Protein AF-A0A183NHF7-F1 (afdb_monomer_lite)

Radius of gyration: 13.37 Å; chains: 1; bounding box: 23×37×38 Å

Organism: NCBI:txid31246

Structure (mmCIF, N/CA/C/O backbone):
data_AF-A0A183NHF7-F1
#
_entry.id   AF-A0A183NHF7-F1
#
loop_
_atom_site.group_PDB
_atom_site.id
_atom_site.type_symbol
_atom_site.label_atom_id
_atom_site.label_alt_id
_atom_site.label_comp_id
_atom_site.label_asym_id
_atom_site.label_entity_id
_atom_site.label_seq_id
_atom_site.pdbx_PDB_ins_code
_atom_site.Cartn_x
_atom_site.Cartn_y
_atom_site.Cartn_z
_atom_site.occupancy
_atom_site.B_iso_or_equiv
_atom_site.auth_seq_id
_atom_site.auth_comp_id
_atom_site.auth_asym_id
_atom_site.auth_atom_id
_atom_site.pdbx_PDB_model_num
ATOM 1 N N . MET A 1 1 ? -5.004 20.858 -5.872 1.00 35.12 1 MET A N 1
ATOM 2 C CA . MET A 1 1 ? -5.398 20.668 -4.461 1.00 35.12 1 MET A CA 1
ATOM 3 C C . MET A 1 1 ? -4.797 19.346 -4.017 1.00 35.12 1 MET A C 1
ATOM 5 O O . MET A 1 1 ? -5.321 18.298 -4.359 1.00 35.12 1 MET A O 1
ATOM 9 N N . PHE A 1 2 ? -3.588 19.400 -3.460 1.00 33.00 2 PHE A N 1
ATOM 10 C CA . PHE A 1 2 ? -2.761 18.225 -3.192 1.00 33.00 2 PHE A CA 1
ATOM 11 C C . PHE A 1 2 ? -3.309 17.445 -1.988 1.00 33.00 2 PHE A C 1
ATOM 13 O O . PHE A 1 2 ? -3.485 18.008 -0.909 1.00 33.00 2 PHE A O 1
ATOM 20 N N . VAL A 1 3 ? -3.576 16.154 -2.189 1.00 42.28 3 VAL A N 1
ATOM 21 C CA . VAL A 1 3 ? -4.072 15.195 -1.190 1.00 42.28 3 VAL A CA 1
ATOM 22 C C . VAL A 1 3 ? -2.927 14.811 -0.242 1.00 42.28 3 VAL A C 1
ATOM 24 O O . VAL A 1 3 ? -2.406 13.708 -0.283 1.00 42.28 3 VAL A O 1
ATOM 27 N N . TRP A 1 4 ? -2.489 15.752 0.595 1.00 39.59 4 TRP A N 1
ATOM 28 C CA . TRP A 1 4 ? -1.529 15.495 1.681 1.00 39.59 4 TRP A CA 1
ATOM 29 C C . TRP A 1 4 ? -2.190 15.469 3.070 1.00 39.59 4 TRP A C 1
ATOM 31 O O . TRP A 1 4 ? -1.503 15.289 4.069 1.00 39.59 4 TRP A O 1
ATOM 41 N N . ILE A 1 5 ? -3.519 15.614 3.165 1.00 49.19 5 ILE A N 1
ATOM 42 C CA . ILE A 1 5 ? -4.199 15.814 4.458 1.00 49.19 5 ILE A CA 1
ATOM 43 C C . ILE A 1 5 ? -4.717 14.529 5.137 1.00 49.19 5 ILE A C 1
ATOM 45 O O . ILE A 1 5 ? -5.140 14.600 6.283 1.00 49.19 5 ILE A O 1
ATOM 49 N N . ASN A 1 6 ? -4.733 13.360 4.481 1.00 54.28 6 ASN A N 1
ATOM 50 C CA . ASN A 1 6 ? -5.608 12.266 4.943 1.00 54.28 6 ASN A CA 1
ATOM 51 C C . ASN A 1 6 ? -4.956 11.163 5.808 1.00 54.28 6 ASN A C 1
ATOM 53 O O . ASN A 1 6 ? -5.687 10.367 6.381 1.00 54.28 6 ASN A O 1
ATOM 57 N N . ILE A 1 7 ? -3.625 11.104 5.958 1.00 59.56 7 ILE A N 1
ATOM 58 C CA . ILE A 1 7 ? -2.959 9.998 6.694 1.00 59.56 7 ILE A CA 1
ATOM 59 C C . ILE A 1 7 ? -2.216 10.439 7.965 1.00 59.56 7 ILE A C 1
ATOM 61 O O . ILE A 1 7 ? -1.649 9.600 8.658 1.00 59.56 7 ILE A O 1
ATOM 65 N N . MET A 1 8 ? -2.251 11.719 8.360 1.00 61.59 8 MET A N 1
ATOM 66 C CA . MET A 1 8 ? -1.702 12.086 9.674 1.00 61.59 8 MET A CA 1
ATOM 67 C C . MET A 1 8 ? -2.485 11.359 10.777 1.00 61.59 8 MET A C 1
ATOM 69 O O . MET A 1 8 ? -3.683 11.610 10.933 1.00 61.59 8 MET A O 1
ATOM 73 N N . PRO A 1 9 ? -1.847 10.444 11.531 1.00 64.50 9 PRO A N 1
ATOM 74 C CA . PRO A 1 9 ? -2.570 9.647 12.499 1.00 64.50 9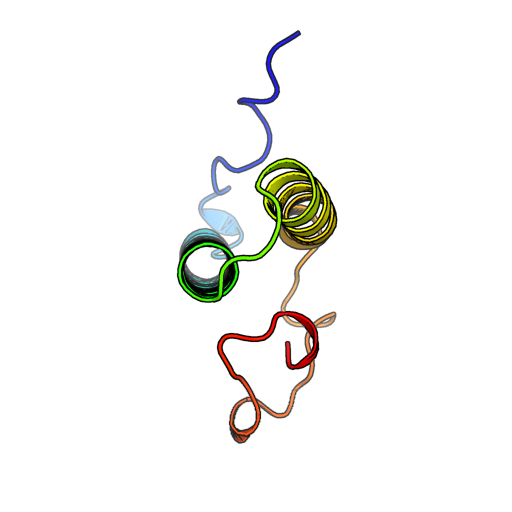 PRO A CA 1
ATOM 75 C C . PRO A 1 9 ? -3.021 10.535 13.654 1.00 64.50 9 PRO A C 1
ATOM 77 O O . PRO A 1 9 ? -2.226 11.266 14.249 1.00 64.50 9 PRO A O 1
ATOM 80 N N . PHE A 1 10 ? -4.302 10.446 14.004 1.00 75.75 10 PHE A N 1
ATOM 81 C CA . PHE A 1 10 ? -4.785 11.010 15.254 1.00 75.75 10 PHE A CA 1
ATOM 82 C C . 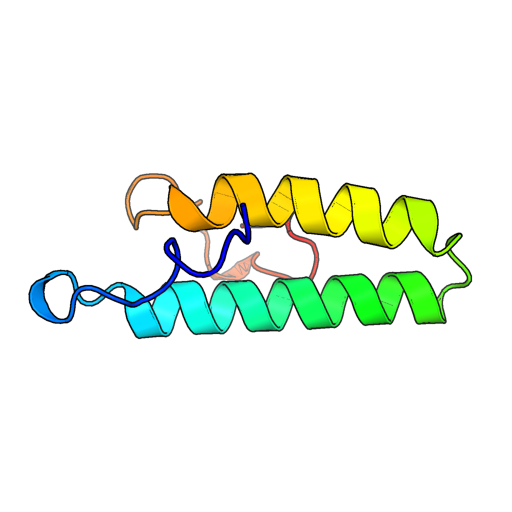PHE A 1 10 ? -4.334 10.092 16.393 1.00 75.75 10 PHE A C 1
ATOM 84 O O . PHE A 1 10 ? -4.860 8.992 16.565 1.00 75.75 10 PHE A O 1
ATOM 91 N N . TRP A 1 11 ? -3.320 10.531 17.143 1.00 77.44 11 TRP A N 1
ATOM 92 C CA . TRP A 1 11 ? -2.665 9.736 18.189 1.00 77.44 11 TRP A CA 1
ATOM 93 C C . TRP A 1 11 ? -3.637 9.032 19.153 1.00 77.44 11 TRP A C 1
ATOM 95 O O . TRP A 1 11 ? -3.420 7.849 19.415 1.00 77.44 11 TRP A O 1
ATOM 105 N N . PRO A 1 12 ? -4.734 9.667 19.622 1.00 81.81 12 PRO A N 1
ATOM 106 C CA . PRO A 1 12 ? -5.688 9.014 20.522 1.00 81.81 12 PRO A CA 1
ATOM 107 C C . PRO A 1 12 ? -6.427 7.806 19.927 1.00 81.81 12 PRO A C 1
ATOM 109 O O . PRO A 1 12 ? -6.876 6.951 20.681 1.00 81.81 12 PRO A O 1
ATOM 112 N N . THR A 1 13 ? -6.552 7.702 18.600 1.00 76.81 13 THR A N 1
ATOM 113 C CA . THR A 1 13 ? -7.196 6.548 17.943 1.00 76.81 13 THR A CA 1
ATOM 114 C C . THR A 1 13 ? -6.258 5.343 17.834 1.00 76.81 13 THR A C 1
ATOM 116 O O . THR A 1 13 ? -6.720 4.229 17.614 1.00 76.81 13 THR A O 1
ATOM 119 N N . GLY A 1 14 ? -4.940 5.532 17.970 1.00 79.06 14 GLY A N 1
ATOM 120 C CA . GLY A 1 14 ? -3.964 4.436 17.924 1.00 79.06 14 GLY A CA 1
ATOM 121 C C . GLY A 1 14 ? -3.831 3.725 16.567 1.00 79.06 14 GLY A C 1
ATOM 122 O O . GLY A 1 14 ? -3.120 2.730 16.465 1.00 79.06 14 GLY A O 1
ATOM 123 N N . SER A 1 15 ? -4.465 4.227 15.502 1.00 81.44 15 SER A N 1
ATOM 124 C CA . SER A 1 15 ? -4.506 3.575 14.182 1.00 81.44 15 SER A CA 1
ATOM 125 C C . SER A 1 15 ? -3.235 3.757 13.345 1.00 81.44 15 SER A C 1
ATOM 127 O O . SER A 1 15 ? -3.038 3.039 12.367 1.00 81.44 15 SER A O 1
ATOM 129 N N . GLY A 1 16 ? -2.344 4.680 13.724 1.00 86.19 16 GLY A N 1
ATOM 130 C CA . GLY A 1 16 ? -1.186 5.055 12.906 1.00 86.19 16 GLY A CA 1
ATOM 131 C C . GLY A 1 16 ? -0.234 3.902 12.581 1.00 86.19 16 GLY A C 1
ATOM 132 O O . GLY A 1 16 ? 0.195 3.775 11.437 1.00 86.19 16 GLY A O 1
ATOM 133 N N . CYS A 1 17 ? 0.056 3.029 13.552 1.00 88.81 17 CYS A N 1
ATOM 134 C CA . CYS A 1 17 ? 0.930 1.874 13.325 1.00 88.81 17 CYS A CA 1
ATOM 135 C C . CYS A 1 17 ? 0.291 0.868 12.354 1.00 88.81 17 CYS A C 1
ATOM 137 O O . CYS A 1 17 ? 0.928 0.446 11.391 1.00 88.81 17 CYS A O 1
ATOM 139 N N . ALA A 1 18 ? -0.992 0.547 12.556 1.00 88.94 18 ALA A N 1
ATOM 140 C CA . ALA A 1 18 ? -1.724 -0.387 11.705 1.00 88.94 18 ALA A CA 1
ATOM 141 C C . ALA A 1 18 ? -1.828 0.122 10.258 1.00 88.94 18 ALA A C 1
ATOM 143 O O . ALA A 1 18 ? -1.456 -0.591 9.327 1.00 88.94 18 ALA A O 1
ATOM 144 N N . LEU A 1 19 ? -2.251 1.376 10.064 1.00 90.50 19 LEU A N 1
ATOM 145 C CA . LEU A 1 19 ? -2.362 1.987 8.735 1.00 90.50 19 LEU A CA 1
ATOM 146 C C . LEU A 1 19 ? -0.996 2.133 8.051 1.00 90.50 19 LEU A C 1
ATOM 148 O O . LEU A 1 19 ? -0.880 1.906 6.848 1.00 90.50 19 LEU A O 1
ATOM 152 N N . GLY A 1 20 ? 0.053 2.457 8.814 1.00 90.94 20 GLY A N 1
ATOM 153 C CA . GLY A 1 20 ? 1.424 2.503 8.310 1.00 90.94 20 GLY A CA 1
ATOM 154 C C . GLY A 1 20 ? 1.902 1.143 7.800 1.00 90.94 20 GLY A C 1
ATOM 155 O O . GLY A 1 20 ? 2.447 1.055 6.700 1.00 90.94 20 GLY A O 1
ATOM 156 N N . PHE A 1 21 ? 1.640 0.072 8.553 1.00 92.31 21 PHE A N 1
ATOM 157 C CA . PHE A 1 21 ? 2.016 -1.284 8.158 1.00 92.31 21 PHE A CA 1
ATOM 158 C C . PHE A 1 21 ? 1.229 -1.764 6.929 1.00 92.31 21 PHE A C 1
ATOM 160 O O . PHE A 1 21 ? 1.819 -2.302 5.993 1.00 92.31 21 PHE A O 1
ATOM 167 N N . MET A 1 22 ? -0.078 -1.485 6.869 1.00 91.69 22 MET A N 1
ATOM 168 C CA . MET A 1 22 ? -0.903 -1.780 5.689 1.00 91.69 22 MET A CA 1
ATOM 169 C C . MET A 1 22 ? -0.417 -1.023 4.446 1.00 91.69 22 MET A C 1
ATOM 171 O O . MET A 1 22 ? -0.275 -1.620 3.378 1.00 91.69 22 MET A O 1
ATOM 175 N N . SER A 1 23 ? -0.061 0.256 4.595 1.00 92.69 23 SER A N 1
ATOM 176 C CA . SER A 1 23 ? 0.509 1.056 3.507 1.00 92.69 23 SER A CA 1
ATOM 177 C C . SER A 1 23 ? 1.835 0.484 2.991 1.00 92.69 23 SER A C 1
ATOM 179 O O . SER A 1 23 ? 2.073 0.468 1.781 1.00 92.69 23 SER A O 1
ATOM 181 N N . ALA A 1 24 ? 2.688 -0.020 3.888 1.00 94.50 24 ALA A N 1
ATOM 182 C CA . ALA A 1 24 ? 3.953 -0.649 3.518 1.00 94.50 24 ALA A CA 1
ATOM 183 C C . ALA A 1 24 ? 3.743 -1.952 2.725 1.00 94.50 24 ALA A C 1
ATOM 185 O O . ALA A 1 24 ? 4.407 -2.165 1.709 1.00 94.50 24 ALA A O 1
ATOM 186 N N . LE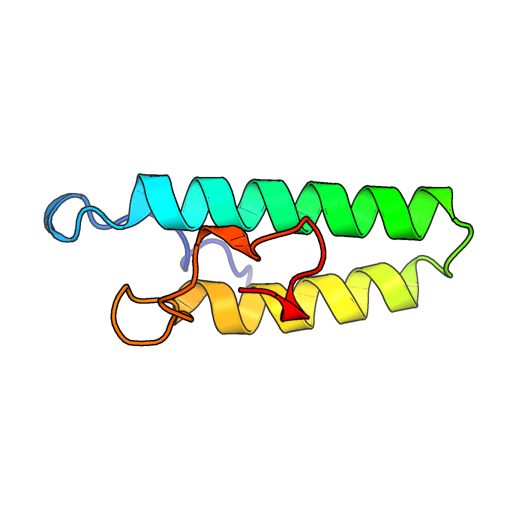U A 1 25 ? 2.789 -2.794 3.135 1.00 95.19 25 LEU A N 1
ATOM 187 C CA . LEU A 1 25 ? 2.435 -4.023 2.416 1.00 95.19 25 LEU A CA 1
ATOM 188 C C . LEU A 1 25 ? 1.874 -3.729 1.015 1.00 95.19 25 LEU A C 1
ATOM 190 O O . LEU A 1 25 ? 2.255 -4.385 0.048 1.00 95.19 25 LEU A O 1
ATOM 194 N N . ASP A 1 26 ? 1.035 -2.700 0.871 1.00 94.75 26 ASP A N 1
ATOM 195 C CA . ASP A 1 26 ? 0.505 -2.290 -0.436 1.00 94.75 26 ASP A CA 1
ATOM 196 C C . ASP A 1 26 ? 1.595 -1.754 -1.375 1.00 94.75 26 ASP A C 1
ATOM 198 O O . ASP A 1 26 ? 1.549 -1.956 -2.593 1.00 94.75 26 ASP A O 1
ATOM 202 N N . ALA A 1 27 ? 2.576 -1.037 -0.817 1.00 94.50 27 ALA A N 1
ATOM 203 C CA . ALA A 1 27 ? 3.733 -0.573 -1.569 1.00 94.50 27 ALA A CA 1
ATOM 204 C C . ALA A 1 27 ? 4.569 -1.767 -2.051 1.00 94.50 27 ALA A C 1
ATOM 206 O O . ALA A 1 27 ? 4.917 -1.829 -3.229 1.00 94.50 27 ALA A O 1
ATOM 207 N N . ALA A 1 28 ? 4.814 -2.751 -1.179 1.00 96.62 28 ALA A N 1
ATOM 208 C CA . ALA A 1 28 ? 5.513 -3.982 -1.538 1.00 96.62 28 ALA A CA 1
ATOM 209 C C . ALA A 1 28 ? 4.769 -4.777 -2.627 1.00 96.62 28 ALA A C 1
ATOM 211 O O . ALA A 1 28 ? 5.393 -5.239 -3.583 1.00 96.62 28 ALA A O 1
ATOM 212 N N . TRP A 1 29 ? 3.439 -4.868 -2.546 1.00 96.62 29 TRP A N 1
ATOM 213 C CA . TRP A 1 29 ? 2.611 -5.463 -3.597 1.00 96.62 29 TRP A CA 1
ATOM 214 C C . TRP A 1 29 ? 2.749 -4.723 -4.933 1.00 96.62 29 TRP A C 1
ATOM 216 O O . TRP A 1 29 ? 2.998 -5.340 -5.965 1.00 96.62 29 TRP A O 1
ATOM 226 N N . SER A 1 30 ? 2.682 -3.391 -4.918 1.00 96.50 30 SER A N 1
ATOM 227 C CA . SER A 1 30 ? 2.832 -2.571 -6.130 1.00 96.50 30 SER A CA 1
ATOM 228 C C . SER A 1 30 ? 4.203 -2.757 -6.788 1.00 96.50 30 SER A C 1
ATOM 230 O O . SER A 1 30 ? 4.298 -2.886 -8.009 1.00 96.50 30 SER A O 1
ATOM 232 N N . VAL A 1 31 ? 5.269 -2.826 -5.983 1.00 96.75 31 VAL A N 1
ATOM 233 C CA . VAL A 1 31 ? 6.630 -3.116 -6.460 1.00 96.75 31 VAL A CA 1
ATOM 234 C C . VAL A 1 31 ? 6.719 -4.528 -7.040 1.00 96.75 31 VAL A C 1
ATOM 236 O O . VAL A 1 31 ? 7.329 -4.708 -8.091 1.00 96.75 31 VAL A O 1
ATOM 239 N N . SER A 1 32 ? 6.075 -5.518 -6.414 1.00 97.06 32 SER A N 1
ATOM 240 C CA . SER A 1 32 ? 6.004 -6.886 -6.941 1.00 97.06 32 SER A CA 1
ATOM 241 C C . SER A 1 32 ? 5.315 -6.939 -8.309 1.00 97.06 32 SER A C 1
ATOM 243 O O . SER A 1 32 ? 5.836 -7.573 -9.227 1.00 97.06 32 SER A O 1
ATOM 245 N N . LEU A 1 33 ? 4.204 -6.216 -8.490 1.00 96.69 33 LEU A N 1
ATOM 246 C CA . LEU A 1 33 ? 3.516 -6.128 -9.779 1.00 96.69 33 LEU A CA 1
ATOM 247 C C . LEU A 1 33 ? 4.388 -5.465 -10.849 1.00 96.69 33 LEU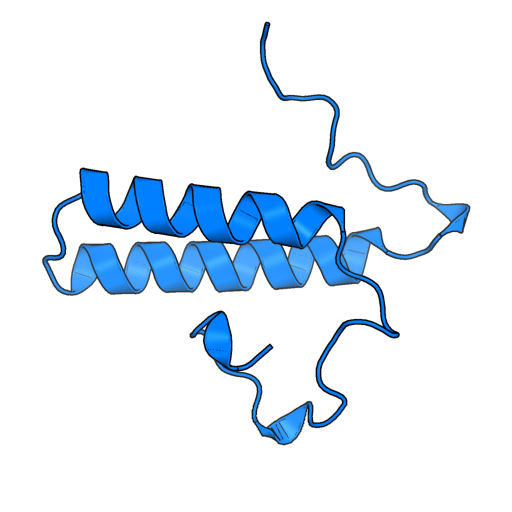 A C 1
ATOM 249 O O . LEU A 1 33 ? 4.469 -5.965 -11.973 1.00 96.69 33 LEU A O 1
ATOM 253 N N . LEU A 1 34 ? 5.083 -4.381 -10.503 1.00 96.31 34 LEU A N 1
ATOM 254 C CA . LEU A 1 34 ? 6.009 -3.722 -11.420 1.00 96.31 34 LEU A CA 1
ATOM 255 C C . LEU A 1 34 ? 7.155 -4.660 -11.831 1.00 96.31 34 LEU A C 1
ATOM 257 O O . LEU A 1 34 ? 7.457 -4.776 -13.017 1.00 96.31 34 LEU A O 1
ATOM 261 N N . ALA A 1 35 ? 7.741 -5.382 -10.872 1.00 97.19 35 ALA A N 1
ATOM 262 C CA . ALA A 1 35 ? 8.793 -6.366 -11.123 1.00 97.19 35 ALA A CA 1
ATOM 263 C C . ALA A 1 35 ? 8.311 -7.552 -11.980 1.00 97.19 35 ALA A C 1
ATOM 265 O O . ALA A 1 35 ? 9.093 -8.113 -12.742 1.00 97.19 35 ALA A O 1
ATOM 266 N N . SER A 1 36 ? 7.022 -7.903 -11.908 1.00 96.94 36 SER A N 1
ATOM 267 C CA . SER A 1 36 ? 6.403 -8.927 -12.766 1.00 96.94 36 SER A CA 1
ATOM 268 C C . SER A 1 36 ? 6.138 -8.468 -14.210 1.00 96.94 36 SER A C 1
ATOM 270 O O . SER A 1 36 ? 5.656 -9.251 -15.026 1.00 96.94 36 SER A O 1
ATOM 272 N N . GLY A 1 37 ? 6.445 -7.208 -14.546 1.00 97.06 37 GLY A N 1
ATOM 273 C CA . GLY A 1 37 ? 6.247 -6.643 -15.883 1.00 97.06 37 GLY A CA 1
ATOM 274 C C . GLY A 1 37 ? 4.853 -6.057 -16.121 1.00 97.06 37 GLY A C 1
ATOM 275 O O . GLY A 1 37 ? 4.488 -5.782 -17.266 1.00 97.06 37 GLY A O 1
ATOM 276 N N . MET A 1 38 ? 4.053 -5.845 -15.069 1.00 97.00 38 MET A N 1
ATOM 277 C CA . MET A 1 38 ? 2.760 -5.179 -15.209 1.00 97.00 38 MET A CA 1
ATOM 278 C C . MET A 1 38 ? 2.943 -3.729 -15.678 1.00 97.00 38 MET A C 1
ATOM 280 O O . MET A 1 38 ? 3.816 -3.004 -15.205 1.00 97.00 38 MET A O 1
ATOM 284 N N . HIS A 1 39 ? 2.074 -3.284 -16.590 1.00 97.62 39 HIS A N 1
ATOM 285 C CA . HIS A 1 39 ? 2.106 -1.919 -17.110 1.00 97.62 39 HIS A CA 1
ATOM 286 C C . HIS A 1 39 ? 2.001 -0.879 -15.970 1.00 97.62 39 HIS A C 1
ATOM 288 O O . HIS A 1 39 ? 1.025 -0.935 -15.214 1.00 97.62 39 HIS A O 1
ATOM 294 N N . PRO A 1 40 ? 2.911 0.112 -15.871 1.00 96.50 40 PRO A N 1
ATOM 295 C CA . PRO A 1 40 ? 2.964 1.042 -14.738 1.00 96.50 40 PRO A CA 1
ATOM 296 C C . PRO A 1 40 ? 1.643 1.761 -14.434 1.00 96.50 40 PRO A C 1
ATOM 298 O O . PRO A 1 40 ? 1.266 1.881 -13.273 1.00 96.50 40 PRO A O 1
ATOM 301 N N . LEU A 1 41 ? 0.878 2.167 -15.457 1.00 97.38 41 LEU A N 1
ATOM 302 C CA . LEU A 1 41 ? -0.431 2.805 -15.233 1.00 97.38 41 LEU A CA 1
ATOM 303 C C . LEU A 1 41 ? -1.453 1.872 -14.563 1.00 97.38 41 LEU A C 1
ATOM 305 O O . LEU A 1 41 ? -2.296 2.347 -13.808 1.00 97.38 41 LEU A O 1
ATOM 309 N N . LYS A 1 42 ? -1.380 0.555 -14.806 1.00 96.69 42 LYS A N 1
ATOM 310 C CA . LYS A 1 42 ? -2.248 -0.418 -14.126 1.00 96.69 42 LYS A CA 1
ATOM 311 C C . LYS A 1 42 ? -1.850 -0.571 -12.661 1.00 96.69 42 LYS A C 1
ATOM 313 O O . LYS A 1 42 ? -2.725 -0.599 -11.804 1.00 96.69 42 LYS A O 1
ATOM 318 N N . VAL A 1 43 ? -0.545 -0.599 -12.382 1.00 97.00 43 VAL A N 1
ATOM 319 C CA . VAL A 1 43 ? -0.017 -0.650 -11.010 1.00 97.00 43 VAL A CA 1
ATOM 320 C C . VAL A 1 43 ? -0.452 0.586 -10.219 1.00 97.00 43 VAL A C 1
ATOM 322 O O . VAL A 1 43 ? -0.936 0.451 -9.100 1.00 97.00 43 VAL A O 1
ATOM 325 N N . ILE A 1 44 ? -0.355 1.780 -10.814 1.00 96.00 44 ILE A N 1
ATOM 326 C CA . ILE A 1 44 ? -0.806 3.032 -10.184 1.00 96.00 44 ILE A CA 1
ATOM 327 C C . ILE A 1 44 ? -2.316 3.003 -9.930 1.00 96.00 44 ILE A C 1
ATOM 329 O O . ILE A 1 44 ? -2.743 3.284 -8.815 1.00 96.00 44 ILE A O 1
ATOM 333 N N . ALA A 1 45 ? -3.124 2.612 -10.922 1.00 95.50 45 ALA A N 1
ATOM 334 C CA . ALA A 1 45 ? -4.575 2.519 -10.754 1.00 95.50 45 ALA A CA 1
ATOM 335 C C . ALA A 1 45 ? -4.966 1.547 -9.626 1.00 95.50 45 ALA A C 1
ATOM 337 O O . ALA A 1 45 ? -5.831 1.859 -8.807 1.00 95.50 45 ALA A O 1
ATOM 338 N N . GLN A 1 46 ? -4.292 0.396 -9.537 1.00 94.25 46 GLN A N 1
ATOM 339 C CA . GLN A 1 46 ? -4.495 -0.556 -8.449 1.00 94.25 46 GLN A CA 1
ATOM 340 C C . GLN A 1 46 ? -4.064 0.028 -7.097 1.00 94.25 46 GLN A C 1
ATOM 342 O O . GLN A 1 46 ? -4.788 -0.118 -6.113 1.00 94.25 46 GLN A O 1
ATOM 347 N N . ARG A 1 47 ? -2.926 0.730 -7.035 1.00 94.62 47 ARG A N 1
ATOM 348 C CA . ARG A 1 47 ? -2.439 1.347 -5.795 1.00 94.62 47 ARG A CA 1
ATOM 349 C C . ARG A 1 47 ? -3.392 2.418 -5.267 1.00 94.62 47 ARG A C 1
ATOM 351 O O . ARG A 1 47 ? -3.676 2.410 -4.071 1.00 94.62 47 ARG A O 1
ATOM 358 N N . GLU A 1 48 ? -3.906 3.284 -6.137 1.00 93.75 48 GLU A N 1
ATOM 359 C CA . GLU A 1 48 ? -4.905 4.305 -5.790 1.00 93.75 48 GLU A CA 1
ATOM 360 C C . GLU A 1 48 ? -6.204 3.668 -5.278 1.00 93.75 48 GLU A C 1
ATOM 362 O O . GLU A 1 48 ? -6.736 4.085 -4.249 1.00 93.75 48 GLU A O 1
ATOM 367 N N . SER A 1 49 ? -6.672 2.596 -5.929 1.00 92.19 49 SER A N 1
ATOM 368 C CA . SER A 1 49 ? -7.858 1.854 -5.484 1.00 92.19 49 SER A CA 1
ATOM 369 C C . SER A 1 49 ? -7.698 1.294 -4.069 1.00 92.19 49 SER A C 1
ATOM 371 O O . SER A 1 49 ? -8.645 1.329 -3.286 1.00 92.19 49 SER A O 1
ATOM 373 N N . VAL A 1 50 ? -6.522 0.771 -3.715 1.00 91.88 50 VAL A N 1
ATOM 374 C CA . VAL A 1 50 ? -6.262 0.262 -2.358 1.00 91.88 50 VAL A CA 1
ATOM 375 C C . VAL A 1 50 ? -6.112 1.417 -1.361 1.00 91.88 50 VAL A C 1
ATOM 377 O O . VAL A 1 50 ? -6.651 1.36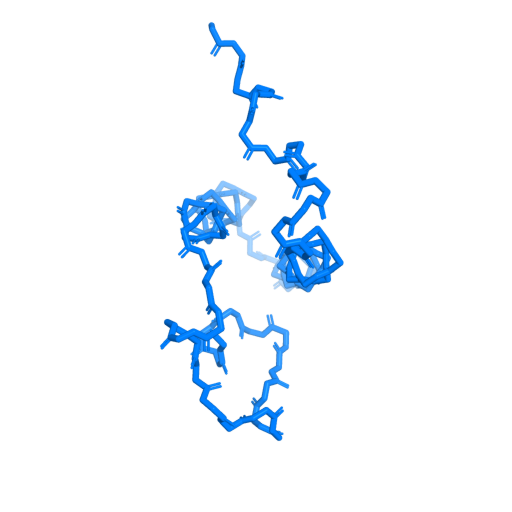3 -0.258 1.00 91.88 50 VAL A O 1
ATOM 380 N N . TYR A 1 51 ? -5.454 2.508 -1.763 1.00 89.12 51 TYR A N 1
ATOM 381 C CA . TYR A 1 51 ? -5.261 3.693 -0.923 1.00 89.12 51 TYR A CA 1
ATOM 382 C C . TYR A 1 51 ? -6.587 4.354 -0.497 1.00 89.12 51 TYR A C 1
ATOM 384 O O . TYR A 1 51 ? -6.702 4.823 0.634 1.00 89.12 51 TYR A O 1
ATOM 392 N N . GLN A 1 52 ? -7.616 4.330 -1.353 1.00 88.81 52 GLN A N 1
ATOM 393 C CA . GLN A 1 52 ? -8.964 4.814 -1.012 1.00 88.81 52 GLN A CA 1
ATOM 394 C C . GLN A 1 52 ? -9.641 4.022 0.117 1.00 88.81 52 GLN A C 1
ATOM 396 O O . GLN A 1 52 ? -10.427 4.594 0.874 1.00 88.81 52 GLN A O 1
ATOM 401 N N . HIS A 1 53 ? -9.342 2.726 0.239 1.00 87.69 53 HIS A N 1
ATOM 402 C CA . HIS A 1 53 ? -9.871 1.877 1.309 1.00 87.69 53 HIS A CA 1
ATOM 403 C C . HIS A 1 53 ? -9.068 2.029 2.605 1.00 87.69 53 HIS A C 1
ATOM 405 O O . HIS A 1 53 ? -9.645 1.971 3.689 1.00 87.69 53 HIS A O 1
ATOM 411 N N . LEU A 1 54 ? -7.761 2.295 2.498 1.00 87.06 54 LEU A N 1
ATOM 412 C CA . LEU A 1 54 ? -6.850 2.423 3.636 1.00 87.06 54 LEU A CA 1
ATOM 413 C C . LEU A 1 54 ? -7.285 3.507 4.637 1.00 87.06 54 LEU A C 1
ATOM 415 O O . LEU A 1 54 ? -7.177 3.313 5.844 1.00 87.06 54 LEU A O 1
ATOM 419 N N . SER A 1 55 ? -7.810 4.641 4.163 1.00 81.25 55 SER A N 1
ATOM 420 C CA . SER A 1 55 ? -8.283 5.723 5.043 1.00 81.25 55 SER A CA 1
ATOM 421 C C . SER A 1 55 ? -9.524 5.357 5.865 1.00 81.25 55 SER A C 1
ATOM 423 O O . SER A 1 55 ? -9.818 6.013 6.863 1.00 81.25 55 SER A O 1
ATOM 425 N N . GLN A 1 56 ? -10.242 4.307 5.464 1.00 84.38 56 GLN A N 1
ATOM 426 C CA . GLN A 1 56 ? -11.474 3.832 6.098 1.00 84.38 56 GLN A CA 1
ATOM 427 C C . GLN A 1 56 ? -11.258 2.536 6.894 1.00 84.38 56 GLN A C 1
ATOM 429 O O . GLN A 1 56 ? -12.198 2.003 7.489 1.00 84.38 56 GLN A O 1
ATOM 434 N N . THR A 1 57 ? -10.031 2.009 6.907 1.00 86.69 57 THR A N 1
ATOM 435 C CA . THR A 1 57 ? -9.702 0.758 7.584 1.00 86.69 57 THR A CA 1
ATOM 436 C C . THR A 1 57 ? -9.799 0.913 9.101 1.00 86.69 57 THR A C 1
ATOM 438 O O . THR A 1 57 ? -9.151 1.761 9.715 1.00 86.69 57 THR A O 1
ATOM 441 N N . THR A 1 58 ? -10.588 0.039 9.719 1.00 86.19 58 THR A N 1
ATOM 442 C CA . THR A 1 58 ? -10.738 -0.093 11.172 1.00 86.19 58 THR A CA 1
ATOM 443 C C . THR A 1 58 ? -10.579 -1.560 11.562 1.00 86.19 58 THR A C 1
ATOM 445 O O . THR A 1 58 ? -10.654 -2.441 10.705 1.00 86.19 58 THR A O 1
ATOM 448 N N . ALA A 1 59 ? -10.380 -1.845 12.850 1.00 83.50 59 ALA A N 1
ATOM 449 C CA . ALA A 1 59 ? -10.271 -3.224 13.330 1.00 83.50 59 ALA A CA 1
ATOM 450 C C . ALA A 1 59 ? -11.544 -4.052 13.061 1.00 83.50 59 ALA A C 1
ATOM 452 O O . ALA A 1 59 ? -11.468 -5.264 12.912 1.00 83.50 59 ALA A O 1
ATOM 453 N N . GLN A 1 60 ? -12.705 -3.399 12.983 1.00 85.94 60 GLN A N 1
ATOM 454 C CA . GLN A 1 60 ? -14.007 -4.019 12.749 1.00 85.94 60 GLN A CA 1
ATOM 455 C C . GLN A 1 60 ? -14.267 -4.333 11.272 1.00 85.94 60 GLN A C 1
ATOM 457 O O . GLN A 1 60 ? -15.018 -5.256 10.974 1.00 85.94 60 GLN A O 1
ATOM 462 N N . ASN A 1 61 ? -13.660 -3.570 10.358 1.00 87.19 61 ASN A N 1
ATOM 463 C CA . ASN A 1 61 ? -13.876 -3.707 8.916 1.00 87.19 61 ASN A CA 1
ATOM 464 C C . ASN A 1 61 ? -12.840 -4.615 8.235 1.00 87.19 61 ASN A C 1
ATOM 466 O O . ASN A 1 61 ? -12.912 -4.801 7.024 1.00 87.19 61 ASN A O 1
ATOM 470 N N . MET A 1 62 ? -11.877 -5.152 8.991 1.00 86.69 62 MET A N 1
ATOM 471 C CA . MET A 1 62 ? -10.845 -6.053 8.481 1.00 86.69 62 MET A CA 1
ATOM 472 C C . MET A 1 62 ? -11.193 -7.527 8.745 1.00 86.69 62 MET A C 1
ATOM 474 O O . MET A 1 62 ? -11.807 -7.837 9.772 1.00 86.69 62 MET A O 1
ATOM 478 N N . PRO A 1 63 ? -10.777 -8.456 7.864 1.00 87.44 63 PRO A N 1
ATOM 479 C CA . PRO A 1 63 ? -10.913 -9.884 8.108 1.00 87.44 63 PRO A CA 1
ATOM 480 C C . PRO A 1 63 ? -10.214 -10.297 9.410 1.00 87.44 63 PRO A C 1
ATOM 482 O O . PRO A 1 63 ? -9.042 -10.022 9.635 1.00 87.44 63 PRO A O 1
ATOM 485 N N . SER A 1 64 ? -10.909 -11.032 10.276 1.00 86.94 64 SER A N 1
ATOM 486 C CA . SER A 1 64 ? -10.335 -11.470 11.556 1.00 86.94 64 SER A CA 1
ATOM 487 C C . SER A 1 64 ? -9.293 -12.589 11.416 1.00 86.94 64 SER A C 1
ATOM 489 O O . SER A 1 64 ? -8.641 -12.944 12.399 1.00 86.94 64 SER A O 1
ATOM 491 N N . ASN A 1 65 ? -9.146 -13.186 10.226 1.00 89.44 65 ASN A N 1
ATOM 492 C CA . ASN A 1 65 ? -8.226 -14.298 10.000 1.00 89.44 65 ASN A CA 1
ATOM 493 C C . ASN A 1 65 ? -6.813 -13.821 9.636 1.00 89.44 65 ASN A C 1
ATOM 495 O O . ASN A 1 65 ? -6.359 -13.962 8.501 1.00 89.44 65 ASN A O 1
ATOM 499 N N . PHE A 1 66 ? -6.097 -13.283 10.623 1.00 88.38 66 PHE A N 1
ATOM 500 C CA . PHE A 1 66 ? -4.751 -12.731 10.434 1.00 88.38 66 PHE A CA 1
ATOM 501 C C . PHE A 1 66 ? -3.721 -13.736 9.890 1.00 88.38 66 PHE A C 1
ATOM 503 O O . PHE A 1 66 ? -2.720 -13.324 9.311 1.00 88.38 66 PHE A O 1
ATOM 510 N N . HIS A 1 67 ? -3.944 -15.046 10.051 1.00 91.31 67 HIS A N 1
ATOM 511 C CA . HIS A 1 67 ? -3.049 -16.078 9.516 1.00 91.31 67 HIS A CA 1
ATOM 512 C C . HIS A 1 67 ? -3.036 -16.143 7.983 1.00 91.31 67 HIS A C 1
ATOM 514 O O . HIS A 1 67 ? -2.041 -16.585 7.408 1.00 91.31 67 HIS A O 1
ATOM 520 N N . ASP A 1 68 ? -4.099 -15.670 7.329 1.00 91.81 68 ASP A N 1
ATOM 521 C CA . ASP A 1 68 ? -4.225 -15.687 5.870 1.00 91.81 68 ASP A CA 1
ATOM 522 C C . ASP A 1 68 ? -3.705 -14.405 5.208 1.00 91.81 68 ASP A C 1
ATOM 524 O O . ASP A 1 68 ? -3.678 -14.320 3.979 1.00 91.81 68 ASP A O 1
ATOM 528 N N . TYR A 1 69 ? -3.271 -13.417 5.997 1.00 92.69 69 TYR A N 1
ATOM 529 C CA . TYR A 1 69 ? -2.818 -12.130 5.480 1.00 92.69 69 TYR A CA 1
ATOM 530 C C . TYR A 1 69 ? -1.544 -12.302 4.653 1.00 92.69 69 TYR A C 1
ATOM 532 O O . TYR A 1 69 ? -0.529 -12.832 5.113 1.00 92.69 69 TYR A O 1
ATOM 540 N N . LYS A 1 70 ? -1.583 -11.808 3.417 1.00 93.12 70 LYS A N 1
ATOM 541 C CA . LYS A 1 70 ? -0.463 -11.815 2.472 1.00 93.12 70 LYS A CA 1
ATOM 542 C C . LYS A 1 70 ? -0.216 -10.411 1.925 1.00 93.12 70 LYS A C 1
ATOM 544 O O . LYS A 1 70 ? -0.892 -9.444 2.270 1.00 93.12 70 LYS A O 1
ATOM 549 N N . LEU A 1 71 ? 0.788 -10.298 1.053 1.00 93.19 71 LEU A N 1
ATOM 550 C CA . LEU A 1 71 ? 1.065 -9.055 0.325 1.00 93.19 71 LEU A CA 1
ATOM 551 C C . LEU A 1 71 ? -0.135 -8.609 -0.519 1.00 93.19 71 LEU A C 1
ATOM 553 O O . LEU A 1 71 ? -0.404 -7.409 -0.593 1.00 93.19 71 LEU A O 1
ATOM 557 N N . ASP A 1 72 ? -0.859 -9.568 -1.104 1.00 92.56 72 ASP A N 1
ATOM 558 C CA . ASP A 1 72 ? -2.073 -9.309 -1.874 1.00 92.56 72 ASP A CA 1
ATOM 559 C C . ASP A 1 72 ? -3.111 -8.569 -1.006 1.00 92.56 72 ASP A C 1
ATOM 561 O O . ASP A 1 72 ? -3.570 -9.121 0.003 1.00 92.56 72 ASP A O 1
ATOM 565 N N . PRO A 1 73 ? -3.491 -7.331 -1.375 1.00 92.25 73 PRO A N 1
ATOM 566 C CA . PRO A 1 73 ? -4.500 -6.554 -0.669 1.00 92.25 73 PRO A CA 1
ATOM 567 C C . PRO A 1 73 ? -5.846 -7.265 -0.531 1.00 92.25 73 PRO A C 1
ATOM 569 O O . PRO A 1 73 ? -6.568 -6.950 0.392 1.00 92.25 73 PRO A O 1
ATOM 572 N N . MET A 1 74 ? -6.186 -8.236 -1.386 1.00 90.44 74 MET A N 1
ATOM 573 C CA . MET A 1 74 ? -7.466 -8.957 -1.307 1.00 90.44 74 MET A CA 1
ATOM 574 C C . MET A 1 74 ? -7.564 -9.921 -0.113 1.00 90.44 74 MET A C 1
ATOM 576 O O . MET A 1 74 ? -8.636 -10.456 0.164 1.00 90.44 74 MET A O 1
ATOM 580 N N . THR A 1 75 ? -6.446 -10.184 0.568 1.00 90.38 75 THR A N 1
ATOM 581 C CA . THR A 1 75 ? -6.376 -11.095 1.726 1.00 90.38 75 THR A CA 1
ATOM 582 C C . THR A 1 75 ? -6.584 -10.397 3.073 1.00 90.38 75 THR A C 1
ATOM 584 O O . THR A 1 75 ? -6.517 -11.053 4.111 1.00 90.38 75 THR A O 1
ATOM 587 N N . ARG A 1 76 ? -6.809 -9.080 3.063 1.00 89.12 76 ARG A N 1
ATOM 588 C CA . ARG A 1 76 ? -6.853 -8.185 4.223 1.00 89.12 76 ARG A CA 1
A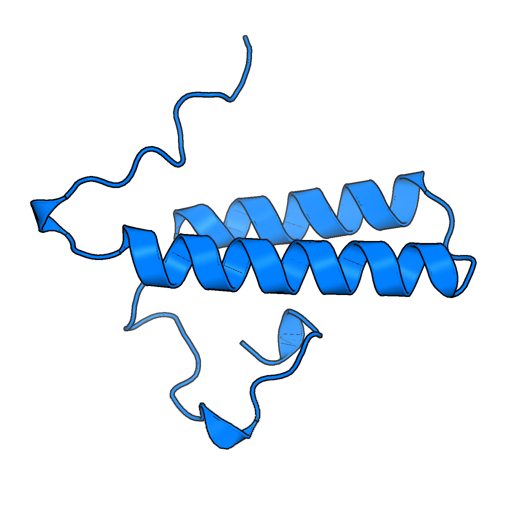TOM 589 C C . ARG A 1 76 ? -7.840 -7.049 3.989 1.00 89.12 76 ARG A C 1
ATOM 591 O O . ARG A 1 76 ? -8.288 -6.470 4.996 1.00 89.12 76 ARG A O 1
#

InterPro domains:
  IPR036188 FAD/NAD(P)-binding domain superfamily [G3DSA:3.50.50.60] (7-76)

Secondary structure (DSSP, 8-state):
----SS----GGG--HHHHHHHHHHHHHHHHHHHHTT--HHHHHHHHHHHHHHHTT--TTTS-S-GGG--SSGGG-

Foldseek 3Di:
DDPPPQLPDPVVVVCNVVLVVLLVLLVVLLVVCVVVVHDNVVSVVVSVVLVVCSSVDDPVPDDPPPVQDDSPSVSD

pLDDT: mean 85.84, std 15.04, range [33.0, 97.62]

Sequence (76 aa):
MFVWINIMPFWPTGSGCALGFMSALDAAWSVSLLASGMHPLKVIAQRESVYQHLSQTTAQNMPSNFHDYKLDPMTR